Protein AF-A0A540L0W3-F1 (afdb_monomer)

Solvent-accessible surface area (backbone atoms only — not comparable to full-atom values): 7126 Å² total; per-residue (Å²): 139,81,84,83,82,77,91,76,86,74,81,80,77,80,79,78,75,80,80,74,81,80,73,92,70,93,74,80,98,63,86,64,78,54,63,68,61,32,54,55,47,49,56,53,51,54,51,52,50,49,51,52,53,53,52,48,28,73,76,68,71,40,52,39,39,40,40,40,48,45,98,84,70,50,77,45,77,45,60,42,91,42,61,64,66,49,51,50,48,56,73,71,45,88,81,66,88,56,98,61,72,70,53,78,50,80,51,123

Foldseek 3Di:
DDDDDDPDDDDPDPPPPDPDDDDDDDDDPDQDPPPVVNVVCCVVVVVVVLVVQVVCCVVPVAFEKEWEADPVRDIDIDGPPDPCVVVCCVVVDPDDPDPGDYDYHYDD

Organism: Malus baccata (NCBI:txid106549)

Mean predicted aligned error: 13.67 Å

Secondary structure (DSSP, 8-state):
--PPP----------------PPPPP--SS---SHHHHHHHHHHHHHHHHHHHHHHHHHH---EEEEEE-TTS-EEEEEES-HHHHHHHHHH-SS---SS--EEEEE-

InterPro domains:
  IPR002100 Transcription factor, MADS-box [PF00319] (31-78)
  IPR002100 Transcription factor, MADS-box [PR00404] (24-44)
  IPR002100 Transcription factor, MA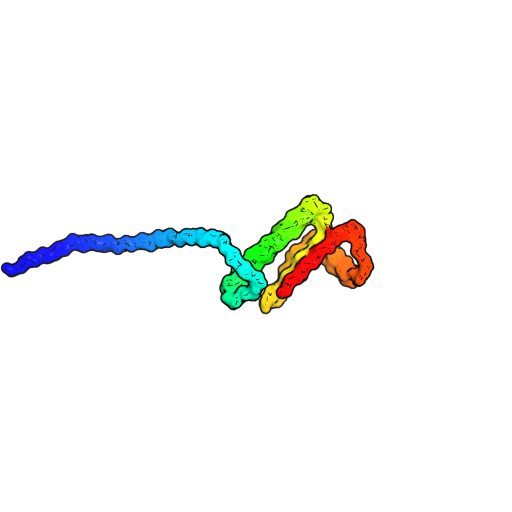DS-box [PR00404] (44-59)
  IPR002100 Transcription factor, MADS-box [PR00404] (59-80)
  IPR002100 Transcription factor, MADS-box [PS50066] (22-82)
  IPR002100 Transcription factor, MADS-box [SM00432] (22-81)
  IPR036879 Transcription factor, MADS-box superfamily [G3DSA:3.40.1810.10] (34-102)
  IPR036879 Transcription factor, MADS-box superfamily [SSF55455] (24-94)

Radius of gyration: 26.84 Å; Cα contacts (8 Å, |Δi|>4): 70; chains: 1; bounding box: 50×73×67 Å

Sequence (108 aa):
MAKSPDNRITNKDAETGKKESKSRRSVEIKKVEDKNKRHVTFSKRKRGLFNKTAELIVLTGAETAAIVVSNSGKVFCFVSPSSDAIIERYVSHNASLSAGHQIIIILK

pLDDT: mean 75.0, std 17.78, range [40.47, 95.62]

Structure (mmCIF, N/CA/C/O backbone):
data_AF-A0A540L0W3-F1
#
_entry.id   AF-A0A540L0W3-F1
#
loop_
_atom_site.group_PDB
_atom_site.id
_atom_site.type_symbol
_atom_site.label_atom_id
_atom_site.label_alt_id
_atom_site.label_comp_id
_atom_site.label_asym_id
_atom_site.label_entity_id
_atom_site.label_seq_id
_atom_site.pdbx_PDB_ins_code
_atom_site.Cartn_x
_atom_site.Cartn_y
_atom_site.Cartn_z
_atom_site.occupancy
_atom_site.B_iso_or_equiv
_atom_site.auth_seq_id
_atom_site.auth_comp_id
_atom_site.auth_asym_id
_atom_site.auth_atom_id
_atom_site.pdbx_PDB_model_num
ATOM 1 N N . MET A 1 1 ? -33.651 51.623 50.727 1.00 48.69 1 MET A N 1
ATOM 2 C CA . MET A 1 1 ? -33.642 50.252 50.157 1.00 48.69 1 MET A CA 1
ATOM 3 C C . MET A 1 1 ? -34.403 50.373 48.839 1.00 48.69 1 MET A C 1
ATOM 5 O O . MET A 1 1 ? -35.513 50.861 48.895 1.00 48.69 1 MET A O 1
ATOM 9 N N . ALA A 1 2 ? -33.866 50.184 47.636 1.00 49.62 2 ALA A N 1
ATOM 10 C CA . ALA A 1 2 ? -32.895 49.215 47.149 1.00 49.62 2 ALA A CA 1
ATOM 11 C C . ALA A 1 2 ? -31.886 49.862 46.173 1.00 49.62 2 ALA A C 1
ATOM 13 O O . ALA A 1 2 ? -32.242 50.746 45.398 1.00 49.62 2 ALA A O 1
ATOM 14 N N . LYS A 1 3 ? -30.627 49.413 46.210 1.00 51.22 3 LYS A N 1
ATOM 15 C CA . LYS A 1 3 ? -29.670 49.638 45.118 1.00 51.22 3 LYS A CA 1
ATOM 16 C C . LYS A 1 3 ? -30.016 48.648 44.002 1.00 51.22 3 LYS A C 1
ATOM 18 O O . LYS A 1 3 ? -30.034 47.447 44.262 1.00 51.22 3 LYS A O 1
ATOM 23 N N . SER A 1 4 ? -30.299 49.148 42.800 1.00 48.84 4 SER A N 1
ATOM 24 C CA . SER A 1 4 ? -30.438 48.322 41.591 1.00 48.84 4 SER A CA 1
ATOM 25 C C . SER A 1 4 ? -29.082 47.683 41.250 1.00 48.84 4 SER A C 1
ATOM 27 O O . SER A 1 4 ? -28.095 48.422 41.197 1.00 48.84 4 SER A O 1
ATOM 29 N N . PRO A 1 5 ? -28.984 46.358 41.039 1.00 58.22 5 PRO A N 1
ATOM 30 C CA . PRO A 1 5 ? -27.718 45.716 40.701 1.00 58.22 5 PRO A CA 1
ATOM 31 C C . PRO A 1 5 ? -27.352 45.874 39.217 1.00 58.22 5 PRO A C 1
ATOM 33 O O . PRO A 1 5 ? -28.119 45.515 38.330 1.00 58.22 5 PRO A O 1
ATOM 36 N N . ASP A 1 6 ? -26.160 46.431 39.016 1.00 52.91 6 ASP A N 1
ATOM 37 C CA . ASP A 1 6 ? -25.129 46.157 38.004 1.00 52.91 6 ASP A CA 1
ATOM 38 C C . ASP A 1 6 ? -25.537 45.450 36.688 1.00 52.91 6 ASP A C 1
ATOM 40 O O . ASP A 1 6 ? -25.742 44.234 36.627 1.00 52.91 6 ASP A O 1
ATOM 44 N N . ASN A 1 7 ? -25.564 46.224 35.597 1.00 54.09 7 ASN A N 1
ATOM 45 C CA . ASN A 1 7 ? -25.683 45.732 34.224 1.00 54.09 7 ASN A CA 1
ATOM 46 C C . ASN A 1 7 ? -24.321 45.217 33.730 1.00 54.09 7 ASN A C 1
ATOM 48 O O . ASN A 1 7 ? -23.604 45.901 32.994 1.00 54.09 7 ASN A O 1
ATOM 52 N N . ARG A 1 8 ? -23.956 44.000 34.143 1.00 43.81 8 ARG A N 1
ATOM 53 C CA . ARG A 1 8 ? -22.735 43.340 33.678 1.00 43.81 8 ARG A CA 1
ATOM 54 C C . ARG A 1 8 ? -23.004 42.559 32.392 1.00 43.81 8 ARG A C 1
ATOM 56 O O . ARG A 1 8 ? -23.570 41.467 32.410 1.00 43.81 8 ARG A O 1
ATOM 63 N N . ILE A 1 9 ? -22.541 43.117 31.276 1.00 58.62 9 ILE A N 1
ATOM 64 C CA . ILE A 1 9 ? -22.395 42.428 29.989 1.00 58.62 9 ILE A CA 1
ATOM 65 C C . ILE A 1 9 ? -21.537 41.176 30.220 1.00 58.62 9 ILE A C 1
ATOM 67 O O . ILE A 1 9 ? -20.378 41.285 30.620 1.00 58.62 9 ILE A O 1
ATOM 71 N N . THR A 1 10 ? -22.088 39.987 29.971 1.00 51.53 10 THR A N 1
ATOM 72 C CA . THR A 1 10 ? -21.286 38.763 29.861 1.00 51.53 10 THR A CA 1
ATOM 73 C C . THR A 1 10 ? -21.189 38.394 28.390 1.00 51.53 10 THR A C 1
ATOM 75 O O . THR A 1 10 ? -22.123 37.867 27.786 1.00 51.53 10 THR A O 1
ATOM 78 N N . ASN A 1 11 ? -20.041 38.723 27.797 1.00 46.72 11 ASN A N 1
ATOM 79 C CA . ASN A 1 11 ? -19.628 38.144 26.530 1.00 46.72 11 ASN A CA 1
ATOM 80 C C . ASN A 1 11 ? -19.538 36.629 26.748 1.00 46.72 11 ASN A C 1
ATOM 82 O O . ASN A 1 11 ? -18.747 36.158 27.562 1.00 46.72 11 ASN A O 1
ATOM 86 N N . LYS A 1 12 ? -20.404 35.863 26.079 1.00 45.34 12 LYS A N 1
ATOM 87 C CA . LYS A 1 12 ? -20.210 34.420 25.934 1.00 45.34 12 LYS A CA 1
ATOM 88 C C . LYS A 1 12 ? -19.065 34.244 24.954 1.00 45.34 12 LYS A C 1
ATOM 90 O O . LYS A 1 12 ? -19.274 34.294 23.743 1.00 45.34 12 LYS A O 1
ATOM 95 N N . ASP A 1 13 ? -17.868 34.099 25.500 1.00 40.47 13 ASP A N 1
ATOM 96 C CA . ASP A 1 13 ? -16.669 33.806 24.737 1.00 40.47 13 ASP A CA 1
ATOM 97 C C . ASP A 1 13 ? -16.894 32.519 23.939 1.00 40.47 13 ASP A C 1
ATOM 99 O O . ASP A 1 13 ? -17.073 31.425 24.479 1.00 40.47 13 ASP A O 1
ATOM 103 N N . ALA A 1 14 ? -16.941 32.673 22.618 1.00 53.25 14 ALA A N 1
ATOM 104 C CA . ALA A 1 14 ? -16.859 31.572 21.684 1.00 53.25 14 ALA A CA 1
ATOM 105 C C . ALA A 1 14 ? -15.443 30.991 21.783 1.00 53.25 14 ALA A C 1
ATOM 107 O O . ALA A 1 14 ? -14.527 31.430 21.089 1.00 53.25 14 ALA A O 1
ATOM 108 N N . GLU A 1 15 ? -15.253 30.012 22.668 1.00 50.91 15 GLU A N 1
ATOM 109 C CA . GLU A 1 15 ? -14.039 29.201 22.713 1.00 50.91 15 GLU A CA 1
ATOM 110 C C . GLU A 1 15 ? -13.912 28.402 21.409 1.00 50.91 15 GLU A C 1
ATOM 112 O O . GLU A 1 15 ? -14.370 27.265 21.269 1.00 50.91 15 GLU A O 1
ATOM 117 N N . THR A 1 16 ? -13.239 28.984 20.419 1.00 56.38 16 THR A N 1
ATOM 118 C CA . THR A 1 16 ? -12.661 28.230 19.309 1.00 56.38 16 THR A CA 1
ATOM 119 C C . THR A 1 16 ? -11.468 27.442 19.843 1.00 56.38 16 THR A C 1
ATOM 121 O O . THR A 1 16 ? -10.316 27.860 19.726 1.00 56.38 16 THR A O 1
ATOM 124 N N . GLY A 1 17 ? -11.746 26.297 20.470 1.00 54.28 17 GLY A N 1
ATOM 125 C CA . GLY A 1 17 ? -10.728 25.363 20.937 1.00 54.28 17 GLY A CA 1
ATOM 126 C C . GLY A 1 17 ? -9.847 24.894 19.776 1.00 54.28 17 GLY A C 1
ATOM 127 O O . GLY A 1 17 ? -10.260 24.083 18.943 1.00 54.28 17 GLY A O 1
ATOM 128 N N . LYS A 1 18 ? -8.615 25.405 19.715 1.00 52.28 18 LYS A N 1
ATOM 129 C CA . LYS A 1 18 ? -7.577 24.991 18.765 1.00 52.28 18 LYS A CA 1
ATOM 130 C C . LYS A 1 18 ? -7.232 23.518 19.021 1.00 52.28 18 LYS A C 1
ATOM 132 O O . LYS A 1 18 ? -6.509 23.196 19.957 1.00 52.28 18 LYS A O 1
ATOM 137 N N . LYS A 1 19 ? -7.757 22.599 18.201 1.00 62.56 19 LYS A 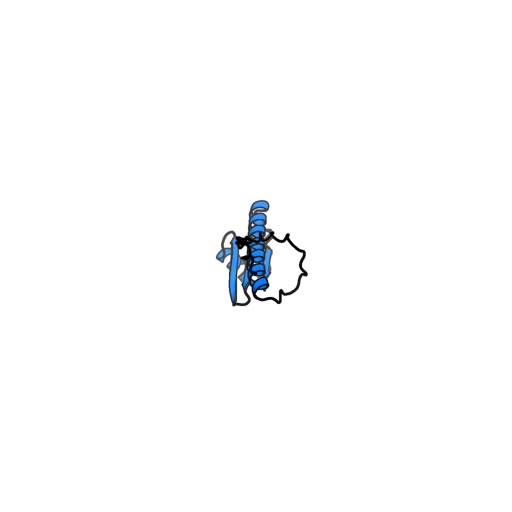N 1
ATOM 138 C CA . LYS A 1 19 ? -7.376 21.175 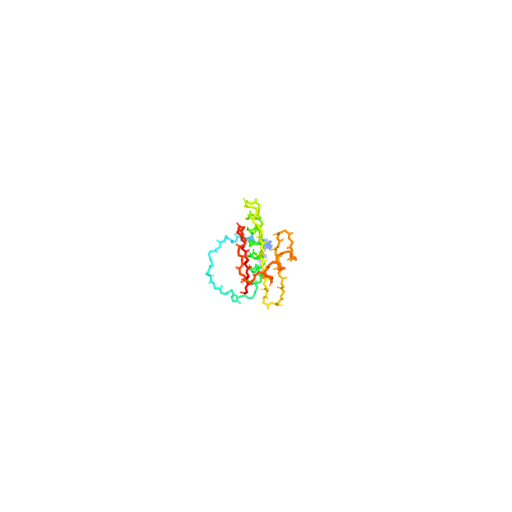18.244 1.00 62.56 19 LYS A CA 1
ATOM 139 C C . LYS A 1 19 ? -5.930 21.027 17.774 1.00 62.56 19 LYS A C 1
ATOM 141 O O . LYS A 1 19 ? -5.666 20.986 16.575 1.00 62.56 19 LYS A O 1
ATOM 146 N N . GLU A 1 20 ? -4.999 20.933 18.716 1.00 68.62 20 GLU A N 1
ATOM 147 C CA . GLU A 1 20 ? -3.608 20.597 18.423 1.00 68.62 20 GLU A CA 1
ATOM 148 C C . GLU A 1 20 ? -3.514 19.239 17.713 1.00 68.62 20 GLU A C 1
ATOM 150 O O . GLU A 1 20 ? -4.082 18.226 18.141 1.00 68.62 20 GLU A O 1
ATOM 155 N N . SER A 1 21 ? -2.791 19.208 16.593 1.00 74.81 21 SER A N 1
ATOM 156 C CA . SER A 1 21 ? -2.529 17.980 15.855 1.00 74.81 21 SER A CA 1
ATOM 157 C C . SER A 1 21 ? -1.614 17.078 16.680 1.00 74.81 21 SER A C 1
ATOM 159 O O . SER A 1 21 ? -0.420 17.342 16.820 1.00 74.81 21 SER A O 1
ATOM 161 N N . LYS A 1 22 ? -2.169 15.991 17.220 1.00 76.06 22 LYS A N 1
ATOM 162 C CA . LYS A 1 22 ? -1.397 14.973 17.942 1.00 76.06 22 LYS A CA 1
ATOM 163 C C . LYS A 1 22 ? -0.277 14.427 17.048 1.00 76.06 22 LYS A C 1
ATOM 165 O O . LYS A 1 22 ? -0.549 13.930 15.953 1.00 76.06 22 LYS A O 1
ATOM 170 N N . SER A 1 23 ? 0.960 14.483 17.536 1.00 82.56 23 SER A N 1
ATOM 171 C CA . SER A 1 23 ? 2.138 13.914 16.876 1.00 82.56 23 SER A CA 1
ATOM 172 C C . SER A 1 23 ? 1.999 12.402 16.642 1.00 82.56 23 SER A C 1
ATOM 174 O O . SER A 1 23 ? 1.192 11.716 17.284 1.00 82.56 23 SER A O 1
ATOM 176 N N . ARG A 1 24 ? 2.775 11.864 15.687 1.00 87.69 24 ARG A N 1
ATOM 177 C CA . ARG A 1 24 ? 2.781 10.428 15.374 1.00 87.69 24 ARG A CA 1
ATOM 178 C C . ARG A 1 24 ? 3.231 9.643 16.604 1.00 87.69 24 ARG A C 1
ATOM 180 O O . ARG A 1 24 ? 4.314 9.869 17.127 1.00 87.69 24 ARG A O 1
ATOM 187 N N . ARG A 1 25 ? 2.403 8.696 17.036 1.00 90.25 25 ARG A N 1
ATOM 188 C CA . ARG A 1 25 ? 2.705 7.809 18.164 1.00 90.25 25 ARG A CA 1
ATOM 189 C C . ARG A 1 25 ? 3.145 6.450 17.656 1.00 90.25 25 ARG A C 1
ATOM 191 O O . ARG A 1 25 ? 2.619 5.975 16.646 1.00 90.25 25 ARG A O 1
ATOM 198 N N . SER A 1 26 ? 4.076 5.833 18.378 1.00 90.56 26 SER A N 1
ATOM 199 C CA . SER A 1 26 ? 4.353 4.411 18.208 1.00 90.56 26 SER A CA 1
ATOM 200 C C . SER A 1 26 ? 3.092 3.609 18.533 1.00 90.56 26 SER A C 1
ATOM 202 O O . SER A 1 26 ? 2.323 3.975 19.426 1.00 90.56 26 SER A O 1
ATOM 204 N N . VAL A 1 27 ? 2.853 2.554 17.763 1.00 91.06 27 VAL A N 1
ATOM 205 C CA . VAL A 1 27 ? 1.734 1.631 17.949 1.00 91.06 27 VAL A CA 1
ATOM 206 C C . VAL A 1 27 ? 2.276 0.214 17.905 1.00 91.06 27 VAL A C 1
ATOM 208 O O . VAL A 1 27 ? 3.147 -0.092 17.092 1.00 91.06 27 VAL A O 1
ATOM 211 N N . GLU A 1 28 ? 1.744 -0.644 18.761 1.00 95.19 28 GLU A N 1
ATOM 212 C CA . GLU A 1 28 ? 2.066 -2.067 18.766 1.00 95.19 28 GLU A CA 1
ATOM 213 C C . GLU A 1 28 ? 1.650 -2.723 17.438 1.00 95.19 28 GLU A C 1
ATOM 215 O O . GLU A 1 28 ? 0.607 -2.388 16.863 1.00 95.19 28 GLU A O 1
ATOM 220 N N . ILE A 1 29 ? 2.463 -3.657 16.934 1.00 93.75 29 ILE A N 1
ATOM 221 C CA . ILE A 1 29 ? 2.160 -4.422 15.718 1.00 93.75 29 ILE A CA 1
ATOM 222 C C . ILE A 1 29 ? 1.208 -5.566 16.077 1.00 93.75 29 ILE A C 1
ATOM 224 O O . ILE A 1 29 ? 1.588 -6.725 16.177 1.00 93.75 29 ILE A O 1
ATOM 228 N N . LYS A 1 30 ? -0.056 -5.201 16.288 1.00 94.38 30 LYS A N 1
ATOM 229 C CA . LYS A 1 30 ? -1.189 -6.112 16.471 1.00 94.38 30 LYS A CA 1
ATOM 230 C C . LYS A 1 30 ? -2.426 -5.576 15.758 1.00 94.38 30 LYS A C 1
ATOM 232 O O . LYS A 1 30 ? -2.432 -4.451 15.246 1.00 94.38 30 LYS A O 1
ATOM 237 N N . LYS A 1 31 ? -3.492 -6.375 15.718 1.00 90.38 31 LYS A N 1
ATOM 238 C CA . LYS A 1 31 ? -4.772 -5.954 15.141 1.00 90.38 31 LYS A CA 1
ATOM 239 C C . LYS A 1 31 ? -5.295 -4.707 15.866 1.00 90.38 31 LYS A C 1
ATOM 241 O O . LYS A 1 31 ? -5.307 -4.627 17.090 1.00 90.38 31 LYS A O 1
ATOM 246 N N . VAL A 1 32 ? -5.720 -3.708 15.092 1.00 93.44 32 VAL A N 1
ATOM 247 C CA . VAL A 1 32 ? -6.397 -2.527 15.644 1.00 93.44 32 VAL A CA 1
ATOM 248 C C . VAL A 1 32 ? -7.844 -2.915 15.951 1.00 93.44 32 VAL A C 1
ATOM 250 O O . VAL A 1 32 ? -8.616 -3.213 15.034 1.00 93.44 32 VAL A O 1
ATOM 253 N N . GLU A 1 33 ? -8.202 -2.925 17.234 1.00 95.62 33 GLU A N 1
ATOM 254 C CA . GLU A 1 33 ? -9.532 -3.359 17.684 1.00 95.62 33 GLU A CA 1
ATOM 255 C C . GLU A 1 33 ? -10.625 -2.336 17.363 1.00 95.62 33 GLU A C 1
ATOM 257 O O . GLU A 1 33 ? -11.669 -2.679 16.806 1.00 95.62 33 GLU A O 1
ATOM 262 N N . ASP A 1 34 ? -10.347 -1.056 17.618 1.00 95.06 34 ASP A N 1
ATOM 263 C CA . ASP A 1 34 ? -11.246 0.052 17.293 1.00 95.06 34 ASP A CA 1
ATOM 264 C C . ASP A 1 34 ? -11.489 0.122 15.777 1.00 95.06 34 ASP A C 1
ATOM 266 O O . ASP A 1 34 ? -10.574 0.386 14.990 1.00 95.06 34 ASP A O 1
ATOM 270 N N . LYS A 1 35 ? -12.740 -0.109 15.365 1.00 91.75 35 LYS A N 1
ATOM 271 C CA . LYS A 1 35 ? -13.143 -0.197 13.956 1.00 91.75 35 LYS A CA 1
ATOM 272 C C . LYS A 1 35 ? -12.800 1.074 13.175 1.00 91.75 35 LYS A C 1
ATOM 274 O O . LYS A 1 35 ? -12.252 0.976 12.077 1.00 91.75 35 LYS A O 1
ATOM 279 N N . ASN A 1 36 ? -13.058 2.254 13.734 1.00 94.88 36 ASN A N 1
ATOM 280 C CA . ASN A 1 36 ? -12.807 3.529 13.058 1.00 94.88 36 ASN A CA 1
ATOM 281 C C . ASN A 1 36 ? -11.305 3.770 12.893 1.00 94.88 36 ASN A C 1
ATOM 283 O O . ASN A 1 36 ? -10.836 4.086 11.795 1.00 94.88 36 ASN A O 1
ATOM 287 N N . LYS A 1 37 ? -10.523 3.532 13.955 1.00 93.31 37 LYS A N 1
ATOM 288 C CA . LYS A 1 37 ? -9.057 3.610 13.880 1.00 93.31 37 LYS A CA 1
ATOM 289 C C . LYS A 1 37 ? -8.495 2.584 12.905 1.00 93.31 37 LYS A C 1
ATOM 291 O O . LYS A 1 37 ? -7.568 2.915 12.167 1.00 93.31 37 LYS A O 1
ATOM 296 N N . ARG A 1 38 ? -9.054 1.373 12.851 1.00 93.38 38 ARG A N 1
ATOM 297 C CA . ARG A 1 38 ? -8.660 0.326 11.902 1.00 93.38 38 ARG A CA 1
ATOM 298 C C . ARG A 1 38 ? -8.914 0.749 10.459 1.00 93.38 38 ARG A C 1
ATOM 300 O O . ARG A 1 38 ? -8.003 0.617 9.651 1.00 93.38 38 ARG A O 1
ATOM 307 N N . HIS A 1 39 ? -10.080 1.317 10.141 1.00 90.44 39 HIS A N 1
ATOM 308 C CA . HIS A 1 39 ? -10.374 1.829 8.795 1.00 90.44 39 HIS A CA 1
ATOM 309 C C . HIS A 1 39 ? -9.395 2.931 8.373 1.00 90.44 39 HIS A C 1
ATOM 311 O O . HIS A 1 39 ? -8.816 2.868 7.289 1.00 90.44 39 HIS A O 1
ATOM 317 N N . VAL A 1 40 ? -9.138 3.907 9.248 1.00 93.75 40 VAL A N 1
ATOM 318 C CA . VAL A 1 40 ? -8.171 4.981 8.968 1.00 93.75 40 VAL A CA 1
ATOM 319 C C . VAL A 1 40 ? -6.748 4.429 8.830 1.00 93.75 40 VAL A C 1
ATOM 321 O O . VAL A 1 40 ? -6.007 4.837 7.934 1.00 93.75 40 VAL A O 1
ATOM 324 N N . THR A 1 41 ? -6.362 3.484 9.691 1.00 93.25 41 THR A N 1
ATOM 325 C CA . THR A 1 41 ? -5.038 2.844 9.671 1.00 93.25 41 THR A CA 1
ATOM 326 C C . THR A 1 41 ? -4.839 2.045 8.393 1.00 93.25 41 THR A C 1
ATOM 328 O O . THR A 1 41 ? -3.801 2.198 7.757 1.00 93.25 41 THR A O 1
ATOM 331 N N . PHE A 1 42 ? -5.837 1.260 7.982 1.00 92.38 42 PHE A N 1
ATOM 332 C CA . PHE A 1 42 ? -5.841 0.532 6.718 1.00 92.38 42 PHE A CA 1
ATOM 333 C C . PHE A 1 42 ? -5.600 1.483 5.548 1.00 92.38 42 PHE A C 1
ATOM 335 O O . PHE A 1 42 ? -4.639 1.307 4.805 1.00 92.38 42 PHE A O 1
ATOM 342 N N . SER A 1 43 ? -6.395 2.551 5.434 1.00 93.69 43 SER A N 1
ATOM 343 C CA . SER A 1 43 ? -6.264 3.513 4.336 1.00 93.69 43 SER A CA 1
ATOM 344 C C . SER A 1 43 ? -4.882 4.172 4.297 1.00 93.69 43 SER A C 1
ATOM 346 O O . SER A 1 43 ? -4.268 4.253 3.232 1.00 93.69 43 SER A O 1
ATOM 348 N N . LYS A 1 44 ? -4.356 4.598 5.454 1.00 93.88 44 LYS A N 1
ATOM 349 C CA . LYS A 1 44 ? -3.034 5.238 5.546 1.00 93.88 44 LYS A CA 1
ATOM 350 C C . LYS A 1 44 ? -1.889 4.264 5.253 1.00 93.88 44 LYS A C 1
ATOM 352 O O . LYS A 1 44 ? -0.992 4.609 4.490 1.00 93.88 44 LYS A O 1
ATOM 357 N N . ARG A 1 45 ? -1.910 3.059 5.833 1.00 94.25 4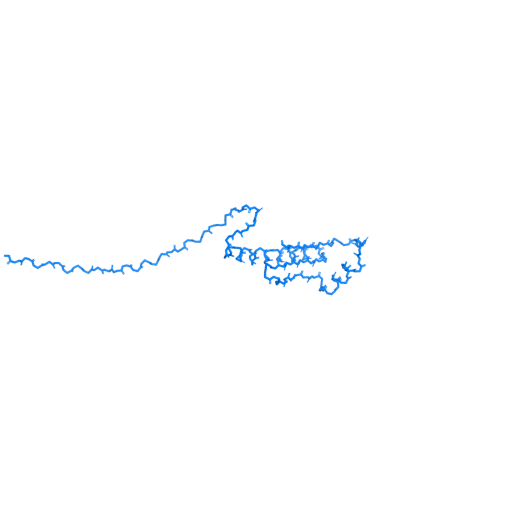5 ARG A N 1
ATOM 358 C CA . ARG A 1 45 ? -0.856 2.049 5.634 1.00 94.25 45 ARG A CA 1
ATOM 359 C C . ARG A 1 45 ? -0.866 1.492 4.216 1.00 94.25 45 ARG A C 1
ATOM 361 O O . ARG A 1 45 ? 0.198 1.396 3.627 1.00 94.25 45 ARG A O 1
ATOM 368 N N . LYS A 1 46 ? -2.042 1.226 3.641 1.00 94.19 46 LYS A N 1
ATOM 369 C CA . LYS A 1 46 ? -2.192 0.814 2.238 1.00 94.19 46 LYS A CA 1
ATOM 370 C C . LYS A 1 46 ? -1.584 1.840 1.284 1.00 94.19 46 LYS A C 1
ATOM 372 O O . LYS A 1 46 ? -0.825 1.476 0.398 1.00 94.19 46 LYS A O 1
ATOM 377 N N . ARG A 1 47 ? -1.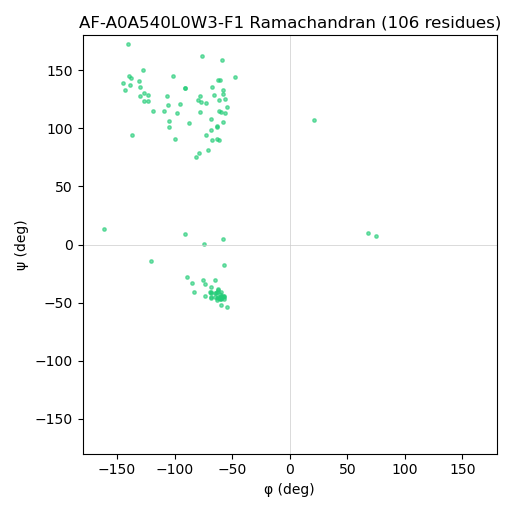880 3.132 1.486 1.00 95.31 47 ARG A N 1
ATOM 378 C CA . ARG A 1 47 ? -1.266 4.208 0.692 1.00 95.31 47 ARG A CA 1
ATOM 379 C C . ARG A 1 47 ? 0.253 4.245 0.872 1.00 95.31 47 ARG A C 1
ATOM 381 O O . ARG A 1 47 ? 0.969 4.339 -0.112 1.00 95.31 47 ARG A O 1
ATOM 388 N N . GLY A 1 48 ? 0.737 4.154 2.112 1.00 94.88 48 GLY A N 1
ATOM 389 C CA . GLY A 1 48 ? 2.174 4.121 2.398 1.00 94.88 48 GLY A CA 1
ATOM 390 C C . GLY A 1 48 ? 2.889 2.938 1.740 1.00 94.88 48 GLY A C 1
ATOM 391 O O . GLY A 1 48 ? 3.961 3.125 1.178 1.00 94.88 48 GLY A O 1
ATOM 392 N N . LEU A 1 49 ? 2.271 1.754 1.756 1.00 93.62 49 LEU A N 1
ATOM 393 C CA . LEU A 1 49 ? 2.768 0.563 1.071 1.00 93.62 49 LEU A CA 1
ATOM 394 C C . LEU A 1 49 ? 2.893 0.808 -0.434 1.00 93.62 49 LEU A C 1
ATOM 396 O O . LEU A 1 49 ? 3.970 0.628 -0.980 1.00 93.62 49 LEU A O 1
ATOM 400 N N . PHE A 1 50 ? 1.827 1.284 -1.083 1.00 93.50 50 PHE A N 1
ATOM 401 C CA . PHE A 1 50 ? 1.837 1.530 -2.529 1.00 93.50 50 PHE A CA 1
ATOM 402 C C . PHE A 1 50 ? 2.864 2.590 -2.933 1.00 93.50 50 PHE A C 1
ATOM 404 O O . PHE A 1 50 ? 3.563 2.408 -3.923 1.00 93.50 50 PHE A O 1
ATOM 411 N N . ASN A 1 51 ? 3.020 3.652 -2.138 1.00 95.25 51 ASN A N 1
ATOM 412 C CA . ASN A 1 51 ? 4.071 4.639 -2.371 1.00 95.25 51 ASN A CA 1
ATOM 413 C C . ASN A 1 51 ? 5.466 4.004 -2.295 1.00 95.25 51 ASN A C 1
ATOM 415 O O . ASN A 1 51 ? 6.301 4.278 -3.147 1.00 95.25 51 ASN A O 1
ATOM 419 N N . LYS A 1 52 ? 5.714 3.128 -1.312 1.00 93.75 52 LYS A N 1
ATOM 420 C CA . LYS A 1 52 ? 7.006 2.441 -1.187 1.00 93.75 52 LYS A CA 1
ATOM 421 C C . LYS A 1 52 ? 7.257 1.441 -2.307 1.00 93.75 52 LYS A C 1
ATOM 423 O O . LYS A 1 52 ? 8.382 1.353 -2.781 1.00 93.75 52 LYS A O 1
ATOM 428 N N . THR A 1 53 ? 6.224 0.744 -2.769 1.00 91.06 53 THR A N 1
ATOM 429 C CA . THR A 1 53 ? 6.307 -0.098 -3.966 1.00 91.06 53 THR A CA 1
ATOM 430 C C . THR A 1 53 ? 6.676 0.731 -5.196 1.00 91.06 53 THR A C 1
ATOM 432 O O . THR A 1 53 ? 7.584 0.353 -5.927 1.00 91.06 53 THR A O 1
ATOM 435 N N . ALA A 1 54 ? 6.038 1.888 -5.393 1.00 92.19 54 ALA A N 1
ATOM 436 C CA . ALA A 1 54 ? 6.363 2.791 -6.494 1.00 92.19 54 ALA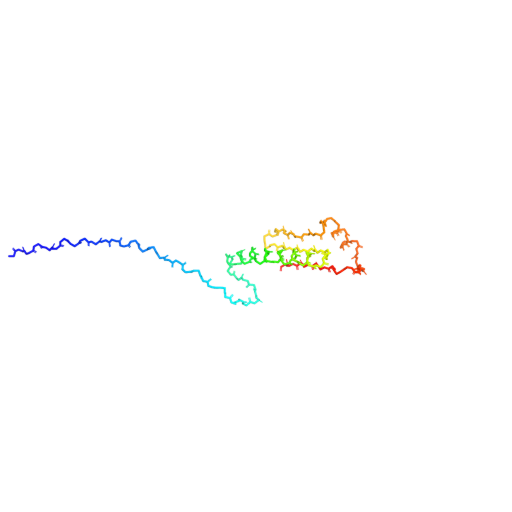 A CA 1
ATOM 437 C C . ALA A 1 54 ? 7.807 3.318 -6.410 1.00 92.19 54 ALA A C 1
ATOM 439 O O . ALA A 1 54 ? 8.523 3.284 -7.405 1.00 92.19 54 ALA A O 1
ATOM 440 N N . GLU A 1 55 ? 8.257 3.749 -5.225 1.00 93.88 55 GLU A N 1
ATOM 441 C CA . GLU A 1 55 ? 9.651 4.157 -4.997 1.00 93.88 55 GLU A CA 1
ATOM 442 C C . GLU A 1 55 ? 10.634 3.029 -5.347 1.00 93.88 55 GLU A C 1
ATOM 444 O O . GLU A 1 55 ? 11.623 3.276 -6.030 1.00 93.88 55 GLU A O 1
ATOM 449 N N . LEU A 1 56 ? 10.353 1.789 -4.931 1.00 90.19 56 LEU A N 1
ATOM 450 C CA . LEU A 1 56 ? 11.206 0.635 -5.222 1.00 90.19 56 LEU A CA 1
ATOM 451 C C . LEU A 1 56 ? 11.348 0.397 -6.728 1.00 90.19 56 LEU A C 1
ATOM 453 O O . LEU A 1 56 ? 12.465 0.216 -7.213 1.00 90.19 56 LEU A O 1
ATOM 457 N N . ILE A 1 57 ? 10.234 0.430 -7.462 1.00 91.06 57 ILE A N 1
ATOM 458 C CA . ILE A 1 57 ? 10.225 0.270 -8.921 1.00 91.06 57 ILE A CA 1
ATOM 459 C C . ILE A 1 57 ? 11.070 1.360 -9.578 1.00 91.06 57 ILE A C 1
ATOM 461 O O . ILE A 1 57 ? 11.897 1.057 -10.430 1.00 91.06 57 ILE A O 1
ATOM 465 N N . VAL A 1 58 ? 10.909 2.619 -9.160 1.00 91.94 58 VAL A N 1
ATOM 466 C CA . VAL A 1 58 ? 11.677 3.743 -9.715 1.00 91.94 58 VAL A CA 1
ATOM 467 C C . VAL A 1 58 ? 13.174 3.603 -9.425 1.00 91.94 58 VAL A C 1
ATOM 469 O O . VAL A 1 58 ? 13.988 3.864 -10.303 1.00 91.94 58 VAL A O 1
ATOM 472 N N . LEU A 1 59 ? 13.547 3.188 -8.212 1.00 94.12 59 LEU A N 1
ATOM 473 C CA . LEU A 1 59 ? 14.950 3.098 -7.796 1.00 94.12 59 LEU A CA 1
ATOM 474 C C . LEU A 1 59 ? 15.692 1.902 -8.398 1.00 94.12 59 LEU A C 1
ATOM 476 O O . LEU A 1 59 ? 16.905 1.970 -8.572 1.00 94.12 59 LEU A O 1
ATOM 480 N N . THR A 1 60 ? 14.991 0.799 -8.662 1.00 92.12 60 THR A N 1
ATOM 481 C CA . THR A 1 60 ? 15.631 -0.483 -9.009 1.00 92.12 60 THR A CA 1
ATOM 482 C C . THR A 1 60 ? 15.231 -1.034 -10.372 1.00 92.12 60 THR A C 1
ATOM 484 O O . THR A 1 60 ? 15.869 -1.964 -10.854 1.00 92.12 60 THR A O 1
ATOM 487 N N . GLY A 1 61 ? 14.171 -0.509 -10.989 1.00 86.19 61 GLY A N 1
ATOM 488 C CA . GLY A 1 61 ? 13.575 -1.087 -12.194 1.00 86.19 61 GLY A CA 1
ATOM 489 C C . GLY A 1 61 ? 12.888 -2.439 -11.967 1.00 86.19 61 GLY A C 1
ATOM 490 O O . GLY A 1 61 ? 12.528 -3.099 -12.938 1.00 86.19 61 GLY A O 1
ATOM 491 N N . ALA A 1 62 ? 12.710 -2.877 -10.715 1.00 84.25 62 ALA A N 1
ATOM 492 C CA . ALA A 1 62 ? 12.101 -4.167 -10.405 1.00 84.25 62 ALA A CA 1
ATOM 493 C C . ALA A 1 62 ? 10.611 -4.208 -10.779 1.00 84.25 62 ALA A C 1
ATOM 495 O O . ALA A 1 62 ? 9.846 -3.305 -10.438 1.00 84.25 62 ALA A O 1
ATOM 496 N N . GLU A 1 63 ? 10.166 -5.298 -11.402 1.00 83.75 63 GLU A N 1
ATOM 497 C CA . GLU A 1 63 ? 8.741 -5.577 -11.601 1.00 83.75 63 GLU A CA 1
ATOM 498 C C . GLU A 1 63 ? 8.118 -5.990 -10.258 1.00 83.75 63 GLU A C 1
ATOM 500 O O . GLU A 1 63 ? 8.567 -6.940 -9.616 1.00 83.75 63 GLU A O 1
ATOM 505 N N . THR A 1 64 ? 7.101 -5.257 -9.792 1.00 82.00 64 THR A N 1
ATOM 506 C CA . THR A 1 64 ? 6.561 -5.435 -8.431 1.00 82.00 64 THR A CA 1
ATOM 507 C C . THR A 1 64 ? 5.034 -5.388 -8.413 1.00 82.00 64 THR A C 1
ATOM 509 O O . THR A 1 64 ? 4.413 -4.579 -9.110 1.00 82.00 64 THR A O 1
ATOM 512 N N . ALA A 1 65 ? 4.428 -6.212 -7.551 1.00 84.62 65 ALA A N 1
ATOM 513 C CA . ALA A 1 65 ? 2.998 -6.190 -7.255 1.00 84.62 65 ALA A CA 1
ATOM 514 C C . ALA A 1 65 ? 2.722 -6.161 -5.743 1.00 84.62 65 ALA A C 1
ATOM 516 O O . ALA A 1 65 ? 3.287 -6.927 -4.962 1.00 84.62 65 ALA A O 1
ATOM 517 N N . ALA A 1 66 ? 1.790 -5.304 -5.329 1.00 86.12 66 ALA A N 1
ATOM 518 C CA . ALA A 1 66 ? 1.257 -5.257 -3.972 1.00 86.12 66 ALA A CA 1
ATOM 519 C C . ALA A 1 66 ? -0.263 -5.440 -4.007 1.00 86.12 66 ALA A C 1
ATOM 521 O O . ALA A 1 66 ? -0.969 -4.664 -4.655 1.00 86.12 66 ALA A O 1
ATOM 522 N N . ILE A 1 67 ? -0.773 -6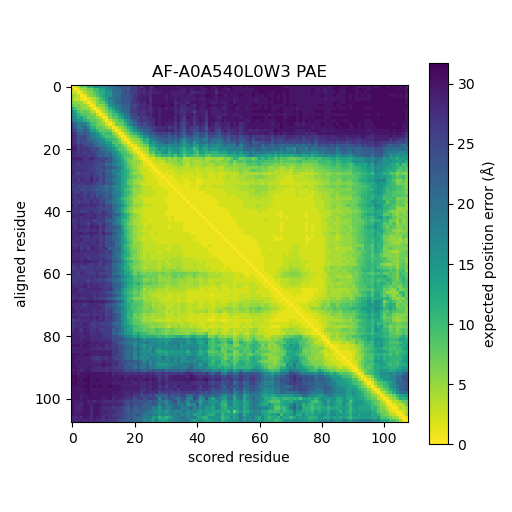.440 -3.285 1.00 86.38 67 ILE A N 1
ATOM 523 C CA . ILE A 1 67 ? -2.203 -6.765 -3.220 1.00 86.38 67 ILE A CA 1
ATOM 524 C C . ILE A 1 67 ? -2.655 -6.724 -1.761 1.00 86.38 67 ILE A C 1
ATOM 52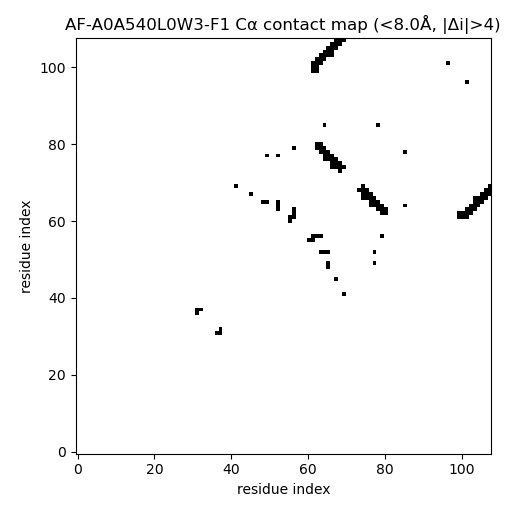6 O O . ILE A 1 67 ? -2.062 -7.345 -0.879 1.00 86.38 67 ILE A O 1
ATOM 530 N N . VAL A 1 68 ? -3.727 -5.979 -1.500 1.00 85.88 68 VAL A N 1
ATOM 531 C CA . VAL A 1 68 ? -4.309 -5.818 -0.166 1.00 85.88 68 VAL A CA 1
ATOM 532 C C . VAL A 1 68 ? -5.805 -6.083 -0.234 1.00 85.88 68 VAL A C 1
ATOM 534 O O . VAL A 1 68 ? -6.516 -5.446 -1.013 1.00 85.88 68 VAL A O 1
ATOM 537 N N . VAL A 1 69 ? -6.297 -6.971 0.627 1.00 83.88 69 VAL A N 1
ATOM 538 C CA . VAL A 1 69 ? -7.730 -7.260 0.759 1.00 83.88 69 VAL A CA 1
ATOM 539 C C . VAL A 1 69 ? -8.240 -6.645 2.058 1.00 83.88 69 VAL A C 1
ATOM 541 O O . VAL A 1 69 ? -7.661 -6.841 3.122 1.00 83.88 69 VAL A O 1
ATOM 544 N N . SER A 1 70 ? -9.311 -5.854 2.000 1.00 85.38 70 SER A N 1
ATOM 545 C CA . SER A 1 70 ? -9.928 -5.319 3.216 1.00 85.38 70 SER A CA 1
ATOM 546 C C . SER A 1 70 ? -10.749 -6.389 3.942 1.00 85.38 70 SER A C 1
ATOM 548 O O . SER A 1 70 ? -11.231 -7.344 3.340 1.00 85.38 70 SER A O 1
ATOM 550 N N . ASN A 1 71 ? -11.062 -6.157 5.221 1.00 81.81 71 ASN A N 1
ATOM 551 C CA . ASN A 1 71 ? -12.034 -6.979 5.957 1.00 81.81 71 ASN A CA 1
ATOM 552 C C . ASN A 1 71 ? -13.430 -7.033 5.306 1.00 81.81 71 ASN A C 1
ATOM 554 O O . ASN A 1 71 ? -14.221 -7.895 5.664 1.00 81.81 71 ASN A O 1
ATOM 558 N N . SER A 1 72 ? -13.750 -6.108 4.393 1.00 83.12 72 SER A N 1
ATOM 559 C CA . SER A 1 72 ? -15.002 -6.121 3.626 1.00 83.12 72 SER A CA 1
ATOM 560 C C . SER A 1 72 ? -14.881 -6.883 2.300 1.00 83.12 72 SER A C 1
ATOM 562 O O . SER A 1 72 ? -15.750 -6.729 1.450 1.00 83.12 72 SER A O 1
ATOM 564 N N . GLY A 1 73 ? -13.773 -7.593 2.065 1.00 80.12 73 GLY A N 1
ATOM 565 C CA . GLY A 1 73 ? -13.502 -8.327 0.828 1.00 80.12 73 GLY A CA 1
ATOM 566 C C . GLY A 1 73 ? -13.108 -7.458 -0.370 1.00 80.12 73 GLY A C 1
ATOM 567 O O . GLY A 1 73 ? -12.986 -7.975 -1.474 1.00 80.12 73 GLY A O 1
ATOM 568 N N . LYS A 1 74 ? -12.895 -6.145 -0.192 1.00 84.56 74 LYS A N 1
ATOM 569 C CA . LYS A 1 74 ? -12.491 -5.270 -1.305 1.00 84.56 74 LYS A CA 1
ATOM 570 C C . LYS A 1 74 ? -11.007 -5.454 -1.592 1.00 84.56 74 LYS A C 1
ATOM 572 O O . LYS A 1 74 ? -10.190 -5.307 -0.682 1.00 84.56 74 LYS A O 1
ATOM 577 N N . VAL A 1 75 ? -10.678 -5.720 -2.850 1.00 84.69 75 VAL A N 1
ATOM 578 C CA . VAL A 1 75 ? -9.301 -5.878 -3.324 1.00 84.69 75 VAL A CA 1
ATOM 579 C C . VAL A 1 75 ? -8.757 -4.530 -3.786 1.00 84.69 75 VAL A C 1
ATOM 581 O O . VAL A 1 75 ? -9.422 -3.784 -4.500 1.00 84.69 75 VAL A O 1
ATOM 584 N N . PHE A 1 76 ? -7.534 -4.222 -3.372 1.00 87.50 76 PHE A N 1
ATOM 585 C CA . PHE A 1 76 ? -6.764 -3.080 -3.839 1.00 87.50 76 PHE A CA 1
ATOM 586 C C . PHE A 1 76 ? -5.415 -3.588 -4.329 1.00 87.50 76 PHE A C 1
ATOM 588 O O . PHE A 1 76 ? -4.733 -4.299 -3.591 1.00 87.50 76 PHE A O 1
ATOM 595 N N . CYS A 1 77 ? -5.009 -3.192 -5.529 1.00 87.69 77 CYS A N 1
ATOM 596 C CA . CYS A 1 77 ? -3.731 -3.591 -6.099 1.00 87.69 77 CYS A CA 1
ATOM 597 C C . CYS A 1 77 ? -2.918 -2.380 -6.565 1.00 87.69 77 CYS A C 1
ATOM 599 O O . CYS A 1 77 ? -3.466 -1.341 -6.934 1.00 87.69 77 CYS A O 1
ATOM 601 N N . PHE A 1 78 ? -1.600 -2.539 -6.514 1.00 87.19 78 PHE A N 1
ATOM 602 C CA . PHE A 1 78 ? -0.630 -1.733 -7.237 1.00 87.19 78 PHE A CA 1
ATOM 603 C C . PHE A 1 78 ? 0.255 -2.708 -8.003 1.00 87.19 78 PHE A C 1
ATOM 605 O O . PHE A 1 78 ? 0.834 -3.606 -7.392 1.00 87.19 78 PHE A O 1
ATOM 612 N N . VAL A 1 79 ? 0.338 -2.553 -9.320 1.00 84.81 79 VAL A N 1
ATOM 613 C CA . VAL A 1 79 ? 1.103 -3.446 -10.189 1.00 84.81 79 VAL A CA 1
ATOM 614 C C . VAL A 1 79 ? 1.832 -2.622 -11.241 1.00 84.81 79 VAL A C 1
ATOM 616 O O . VAL A 1 79 ? 1.249 -1.703 -11.809 1.00 84.81 79 VAL A O 1
ATOM 619 N N . SER A 1 80 ? 3.093 -2.963 -11.499 1.00 84.00 80 SER A N 1
ATOM 620 C CA . SER A 1 80 ? 3.878 -2.435 -12.614 1.00 84.00 80 SER A CA 1
ATOM 621 C C . SER A 1 80 ? 4.773 -3.545 -13.177 1.00 84.00 80 SER A C 1
ATOM 623 O O . SER A 1 80 ? 5.437 -4.207 -12.373 1.00 84.00 80 SER A O 1
ATOM 625 N N . PRO A 1 81 ? 4.832 -3.756 -14.507 1.00 77.81 81 PRO A N 1
ATOM 626 C CA . PRO A 1 81 ? 4.298 -2.881 -15.564 1.00 77.81 81 PRO A CA 1
ATOM 627 C C . PRO A 1 81 ? 2.835 -3.145 -15.967 1.00 77.81 81 PRO A C 1
ATOM 629 O O . PRO A 1 81 ? 2.151 -2.219 -16.387 1.00 77.81 81 PRO A O 1
ATOM 632 N N . SER A 1 82 ? 2.333 -4.377 -15.831 1.00 80.38 82 SER A N 1
ATOM 633 C CA . SER A 1 82 ? 0.948 -4.750 -16.171 1.00 80.38 82 SER A CA 1
ATOM 634 C C . SER A 1 82 ? 0.414 -5.800 -15.198 1.00 80.38 82 SER A C 1
ATOM 636 O O . SER A 1 82 ? 1.142 -6.724 -14.829 1.00 80.38 82 SER A O 1
ATOM 638 N N . SER A 1 83 ? -0.851 -5.660 -14.781 1.00 72.06 83 SER A N 1
ATOM 639 C CA . SER A 1 83 ? -1.535 -6.633 -13.918 1.00 72.06 83 SER A CA 1
ATOM 640 C C . S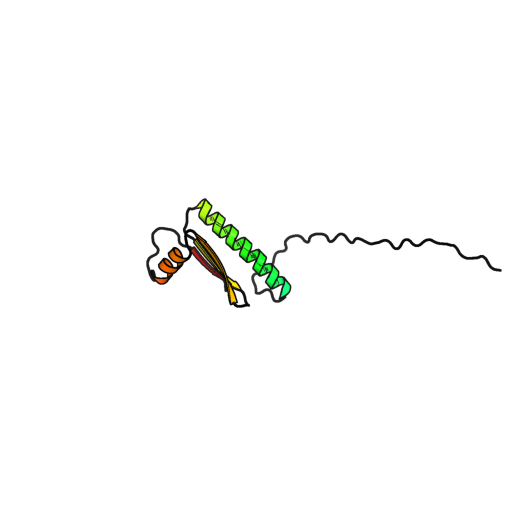ER A 1 83 ? -1.549 -8.020 -14.535 1.00 72.06 83 SER A C 1
ATOM 642 O O . SER A 1 83 ? -1.206 -8.984 -13.856 1.00 72.06 83 SER A O 1
ATOM 644 N N . ASP A 1 84 ? -1.869 -8.105 -15.823 1.00 71.94 84 ASP A N 1
ATOM 645 C CA . ASP A 1 84 ? -2.016 -9.377 -16.524 1.00 71.94 84 ASP A CA 1
ATOM 646 C C . ASP A 1 84 ? -0.658 -10.057 -16.661 1.00 71.94 84 ASP A C 1
ATOM 648 O O . ASP A 1 84 ? -0.530 -11.232 -16.346 1.00 71.94 84 ASP A O 1
ATOM 652 N N . ALA A 1 85 ? 0.391 -9.289 -16.970 1.00 68.62 85 ALA A N 1
ATOM 653 C CA . ALA A 1 85 ? 1.746 -9.817 -17.100 1.00 68.62 85 ALA A CA 1
ATOM 654 C C . ALA A 1 85 ? 2.316 -10.365 -15.780 1.00 68.62 85 ALA A C 1
ATOM 656 O O . ALA A 1 85 ? 3.144 -11.275 -15.813 1.00 68.62 85 ALA A O 1
ATOM 657 N N . ILE A 1 86 ? 1.923 -9.813 -14.624 1.00 68.12 86 ILE A N 1
ATOM 658 C CA . ILE A 1 86 ? 2.349 -10.342 -13.317 1.00 68.12 86 ILE A CA 1
ATOM 659 C C . ILE A 1 86 ? 1.466 -11.507 -12.876 1.00 68.12 86 ILE A C 1
ATOM 661 O O . ILE A 1 86 ? 1.989 -12.490 -12.360 1.00 68.12 86 ILE A O 1
ATOM 665 N N . ILE A 1 87 ? 0.149 -11.427 -13.080 1.00 71.19 87 ILE A N 1
ATOM 666 C CA . ILE A 1 87 ? -0.772 -12.519 -12.738 1.00 71.19 87 ILE A CA 1
ATOM 667 C C . ILE A 1 87 ? -0.450 -13.751 -13.582 1.00 71.19 87 ILE A C 1
ATOM 669 O O . ILE A 1 87 ? -0.290 -14.832 -13.029 1.00 71.19 87 ILE A O 1
ATOM 673 N N . GLU A 1 88 ? -0.289 -13.590 -14.894 1.00 68.12 88 GLU A N 1
ATOM 674 C CA . GLU A 1 88 ? 0.084 -14.662 -15.811 1.00 68.12 88 GLU A CA 1
ATOM 675 C C . GLU A 1 88 ? 1.435 -15.262 -15.424 1.00 68.12 88 GLU A C 1
ATOM 677 O O . GLU A 1 88 ? 1.537 -16.480 -15.314 1.00 68.12 88 GLU A O 1
ATOM 682 N N . ARG A 1 89 ? 2.449 -14.442 -15.111 1.00 65.06 89 ARG A N 1
ATOM 683 C CA . ARG A 1 89 ? 3.743 -14.950 -14.631 1.00 65.06 89 ARG A CA 1
ATOM 684 C C . ARG A 1 89 ? 3.636 -15.678 -13.296 1.00 65.06 89 ARG A C 1
ATOM 686 O O . ARG A 1 89 ? 4.251 -16.725 -13.156 1.00 65.06 89 ARG A O 1
ATOM 693 N N . TYR A 1 90 ? 2.846 -15.190 -12.343 1.00 65.88 90 TYR A N 1
ATOM 694 C CA . TYR A 1 90 ? 2.664 -15.847 -11.044 1.00 65.88 90 TYR A CA 1
ATOM 695 C C . TYR A 1 90 ? 1.897 -17.172 -11.154 1.00 65.88 90 TYR A C 1
ATOM 697 O O . TYR A 1 90 ? 2.266 -18.156 -10.523 1.00 65.88 90 TYR A O 1
ATOM 705 N N . VAL A 1 91 ? 0.843 -17.209 -11.971 1.00 68.25 91 VAL A N 1
ATOM 706 C CA . VAL A 1 91 ? 0.021 -18.407 -12.190 1.00 68.25 91 VAL A CA 1
ATOM 707 C C . VAL A 1 91 ? 0.758 -19.436 -13.056 1.00 68.25 91 VAL A C 1
ATOM 709 O O . VAL A 1 91 ? 0.609 -20.635 -12.830 1.00 68.25 91 VAL A O 1
ATOM 712 N N . SER A 1 92 ? 1.582 -18.985 -14.009 1.00 65.00 92 SER A N 1
ATOM 713 C CA . SER A 1 92 ? 2.334 -19.859 -14.924 1.00 65.00 92 SER A CA 1
ATOM 714 C C . SER A 1 92 ? 3.660 -20.356 -14.336 1.00 65.00 92 SER A C 1
ATOM 716 O O . SER A 1 92 ? 4.065 -21.481 -14.624 1.00 65.00 92 SER A O 1
ATOM 718 N N . HIS A 1 93 ? 4.345 -19.568 -13.495 1.00 55.19 93 HIS A N 1
ATOM 719 C CA . HIS A 1 93 ? 5.584 -19.980 -12.825 1.00 55.19 93 HIS A CA 1
ATOM 720 C C . HIS A 1 93 ? 5.335 -20.418 -11.382 1.00 55.19 93 HIS A C 1
ATOM 722 O O . HIS A 1 93 ? 5.521 -19.657 -10.436 1.00 55.19 93 HIS A O 1
ATOM 728 N N . ASN A 1 94 ? 5.079 -21.711 -11.198 1.00 54.81 94 ASN A N 1
ATOM 729 C CA . ASN A 1 94 ? 5.210 -22.347 -9.888 1.00 54.81 94 ASN A CA 1
ATOM 730 C C . ASN A 1 94 ? 6.675 -22.594 -9.450 1.00 54.81 94 ASN A C 1
ATOM 732 O O . ASN A 1 94 ? 6.869 -23.159 -8.379 1.00 54.81 94 ASN A O 1
ATOM 736 N N . ALA A 1 95 ? 7.724 -22.238 -10.220 1.00 50.97 95 ALA A N 1
ATOM 737 C CA . ALA A 1 95 ? 9.090 -22.657 -9.839 1.00 50.97 95 ALA A CA 1
ATOM 738 C C . ALA A 1 95 ? 10.308 -21.924 -10.446 1.00 50.97 95 ALA A C 1
ATOM 740 O O . ALA A 1 95 ? 11.416 -22.442 -10.333 1.00 50.97 95 ALA A O 1
ATOM 741 N N . SER A 1 96 ? 10.198 -20.761 -11.093 1.00 46.06 96 SER A N 1
ATOM 742 C CA . SER A 1 96 ? 11.404 -20.135 -11.678 1.00 46.06 96 SER A CA 1
ATOM 743 C C . SER A 1 96 ? 11.427 -18.642 -11.415 1.00 46.06 96 SER A C 1
ATOM 745 O O . SER A 1 96 ? 10.850 -17.853 -12.159 1.00 46.06 96 SER A O 1
ATOM 747 N N . LEU A 1 97 ? 12.108 -18.256 -10.336 1.00 50.09 97 LEU A N 1
ATOM 748 C CA . LEU A 1 97 ? 12.543 -16.883 -10.113 1.00 50.09 97 LEU A CA 1
ATOM 749 C C . LEU A 1 97 ? 13.496 -16.513 -11.260 1.00 50.09 97 LEU A C 1
ATOM 751 O O . LEU A 1 97 ? 14.695 -16.769 -11.199 1.00 50.09 97 LEU A O 1
ATOM 755 N N . SER A 1 98 ? 12.932 -15.978 -12.345 1.00 44.06 98 SER A N 1
ATOM 756 C CA . SER A 1 98 ? 13.675 -15.238 -13.365 1.00 44.06 98 SER A CA 1
ATOM 757 C C . SER A 1 98 ? 14.579 -14.221 -12.666 1.00 44.06 98 SER A C 1
ATOM 759 O O . SER A 1 98 ? 14.189 -13.670 -11.640 1.00 44.06 98 SER A O 1
ATOM 761 N N . ALA A 1 99 ? 15.770 -13.979 -13.213 1.00 50.88 99 ALA A N 1
ATOM 762 C CA . ALA A 1 99 ? 16.880 -13.221 -12.622 1.00 50.88 99 ALA A CA 1
ATOM 763 C C . ALA A 1 99 ? 16.577 -11.753 -12.218 1.00 50.88 99 ALA A C 1
ATOM 765 O O . ALA A 1 99 ? 17.476 -11.035 -11.784 1.00 50.88 99 ALA A O 1
ATOM 766 N N . GLY A 1 100 ? 15.326 -11.298 -12.337 1.00 50.91 100 GLY A N 1
ATOM 767 C CA . GLY A 1 100 ? 14.815 -10.069 -11.738 1.00 50.91 100 GLY A CA 1
ATOM 768 C C . GLY A 1 100 ? 14.211 -10.323 -10.354 1.00 50.91 100 GLY A C 1
ATOM 769 O O . GLY A 1 100 ? 13.425 -11.248 -10.156 1.00 50.91 100 GLY A O 1
ATOM 770 N N . HIS A 1 101 ? 14.550 -9.475 -9.384 1.00 45.53 101 HIS A N 1
ATOM 771 C CA . HIS A 1 101 ? 13.960 -9.523 -8.048 1.00 45.53 101 HIS A CA 1
ATOM 772 C C . HIS A 1 101 ? 12.448 -9.240 -8.135 1.00 45.53 101 HIS A C 1
ATOM 774 O O . HIS A 1 101 ? 12.041 -8.091 -8.275 1.00 45.53 101 HIS A O 1
ATOM 780 N N . GLN A 1 102 ? 11.617 -10.282 -8.058 1.00 50.78 102 GLN A N 1
ATOM 781 C CA . GLN A 1 102 ? 10.157 -10.173 -8.004 1.00 50.78 102 GLN A CA 1
ATOM 782 C C . GLN A 1 102 ? 9.701 -10.211 -6.543 1.00 50.78 102 GLN A C 1
ATOM 784 O O . GLN A 1 102 ? 9.966 -11.179 -5.830 1.00 50.78 102 GLN A O 1
ATOM 789 N N . ILE A 1 103 ? 9.008 -9.166 -6.084 1.00 56.03 103 ILE A N 1
ATOM 790 C CA . ILE A 1 103 ? 8.466 -9.091 -4.720 1.00 56.03 103 ILE A CA 1
ATOM 791 C C . ILE A 1 103 ? 6.942 -8.986 -4.806 1.00 56.03 103 ILE A C 1
ATOM 793 O O . ILE A 1 103 ? 6.403 -7.997 -5.301 1.00 56.03 103 ILE A O 1
ATOM 797 N N . ILE A 1 104 ? 6.242 -10.006 -4.303 1.00 58.81 104 ILE A N 1
ATOM 798 C CA . ILE A 1 104 ? 4.780 -10.013 -4.180 1.00 58.81 104 ILE A CA 1
ATOM 799 C C . ILE A 1 104 ? 4.433 -9.909 -2.697 1.00 58.81 104 ILE A C 1
ATOM 801 O O . ILE A 1 104 ? 4.724 -10.812 -1.915 1.00 58.81 104 ILE A O 1
ATOM 805 N N . ILE A 1 105 ? 3.799 -8.804 -2.302 1.00 64.88 105 ILE A N 1
ATOM 806 C CA . ILE A 1 105 ? 3.331 -8.605 -0.925 1.00 64.88 105 ILE A CA 1
ATOM 807 C C . ILE A 1 105 ? 1.812 -8.784 -0.905 1.00 64.88 105 ILE A C 1
ATOM 809 O O . ILE A 1 105 ? 1.074 -7.904 -1.355 1.00 64.88 105 ILE A O 1
ATOM 813 N N . ILE A 1 106 ? 1.353 -9.918 -0.366 1.00 58.69 106 ILE A N 1
ATOM 814 C CA . ILE A 1 106 ? -0.062 -10.171 -0.064 1.00 58.69 106 ILE A CA 1
ATOM 815 C C . ILE A 1 106 ? -0.281 -9.890 1.423 1.00 58.69 106 ILE A C 1
ATOM 817 O O . ILE A 1 106 ? 0.236 -10.608 2.277 1.00 58.69 106 ILE A O 1
ATOM 821 N N . LEU A 1 107 ? -1.051 -8.847 1.743 1.00 58.81 107 LEU A N 1
ATOM 822 C CA . LEU A 1 107 ? -1.480 -8.569 3.118 1.00 58.81 107 LEU A CA 1
ATOM 823 C C . LEU A 1 107 ? -2.959 -8.938 3.277 1.00 58.81 107 LEU A C 1
ATOM 825 O O . LEU A 1 107 ? -3.815 -8.368 2.590 1.00 58.81 107 LEU A O 1
ATOM 829 N N . LYS A 1 108 ? -3.239 -9.875 4.189 1.00 45.50 108 LYS A N 1
ATOM 830 C CA . LYS A 1 108 ? -4.583 -10.265 4.633 1.00 45.50 108 LYS A CA 1
ATOM 831 C C . LYS A 1 108 ? -4.844 -9.785 6.059 1.00 45.50 108 LYS A C 1
ATOM 833 O O . LYS A 1 108 ? -3.894 -9.815 6.870 1.00 45.50 108 LYS A O 1
#

Nearest PDB structures (foldseek):
  6byy-assembly1_B  TM=8.785E-01  e=4.828E-05  Homo sapiens
  1n6j-assembly1_A  TM=8.698E-01  e=5.536E-05  Homo sapiens
  6wc2-assembly2_C  TM=8.629E-01  e=6.796E-05  Homo sapiens
  1mnm-assembly1_B  TM=7.531E-01  e=4.828E-05  Saccharomyces cerevisiae
  1hbx-assembly1_A  TM=7.303E-01  e=2.029E-04  Homo sapiens